Protein AF-A0A3M1CZU2-F1 (afdb_monomer_lite)

Structure (mmCIF, N/CA/C/O backbone):
data_AF-A0A3M1CZU2-F1
#
_entry.id   AF-A0A3M1CZU2-F1
#
loop_
_atom_site.group_PDB
_atom_site.id
_atom_site.type_symbol
_atom_site.label_atom_id
_atom_site.label_alt_id
_atom_site.label_comp_id
_atom_site.label_asym_id
_atom_site.label_entity_id
_atom_site.label_seq_id
_atom_site.pdbx_PDB_ins_code
_atom_site.Cartn_x
_atom_site.Cartn_y
_atom_site.Cartn_z
_atom_site.occupancy
_atom_site.B_iso_or_equiv
_atom_site.auth_seq_id
_atom_site.auth_comp_id
_atom_site.auth_asym_id
_atom_site.auth_atom_id
_atom_site.pdbx_PDB_model_num
ATOM 1 N N . GLY A 1 1 ? -3.060 -14.986 39.810 1.00 35.81 1 GLY A N 1
ATOM 2 C CA . GLY A 1 1 ? -2.532 -15.570 38.567 1.00 35.81 1 GLY A CA 1
ATOM 3 C C . GLY A 1 1 ? -2.037 -14.428 37.724 1.00 35.81 1 GLY A C 1
ATOM 4 O O . GLY A 1 1 ? -2.837 -13.565 37.397 1.00 35.81 1 GLY A O 1
ATOM 5 N N . GLU A 1 2 ? -0.728 -14.355 37.516 1.00 35.50 2 GLU A N 1
ATOM 6 C CA . GLU A 1 2 ? -0.054 -13.259 36.818 1.00 35.50 2 GLU A CA 1
ATOM 7 C C . GLU A 1 2 ? -0.527 -13.183 35.362 1.00 35.50 2 GLU A C 1
ATOM 9 O O . GLU A 1 2 ? -0.324 -14.108 34.578 1.00 35.50 2 GLU A O 1
ATOM 14 N N . GLY A 1 3 ? -1.202 -12.086 35.016 1.00 39.72 3 GLY A N 1
ATOM 15 C CA . GLY A 1 3 ? -1.545 -11.765 33.639 1.00 39.72 3 GLY A CA 1
ATOM 16 C C . GLY A 1 3 ? -0.291 -11.280 32.926 1.00 39.72 3 GLY A C 1
ATOM 17 O O . GLY A 1 3 ? 0.195 -10.185 33.204 1.00 39.72 3 GLY A O 1
ATOM 18 N N . SER A 1 4 ? 0.241 -12.103 32.025 1.00 48.00 4 SER A N 1
ATOM 19 C CA . SER A 1 4 ? 1.224 -11.697 31.021 1.00 48.00 4 SER A CA 1
ATOM 20 C C . SER A 1 4 ? 0.801 -10.362 30.410 1.00 48.00 4 SER A C 1
ATOM 22 O O . SER A 1 4 ? -0.321 -10.252 29.922 1.00 48.00 4 SER A O 1
ATOM 24 N N . GLY A 1 5 ? 1.669 -9.350 30.486 1.00 46.22 5 GLY A N 1
ATOM 25 C CA . GLY A 1 5 ? 1.377 -7.974 30.086 1.00 46.22 5 GLY A CA 1
ATOM 26 C C . GLY A 1 5 ? 0.986 -7.844 28.614 1.00 46.22 5 GLY A C 1
ATOM 27 O O . GLY A 1 5 ? 1.822 -7.551 27.763 1.00 46.22 5 GLY A O 1
ATOM 28 N N . GLU A 1 6 ? -0.293 -8.036 28.309 1.00 58.66 6 GLU A N 1
ATOM 29 C CA . GLU A 1 6 ? -0.875 -7.704 27.017 1.00 58.66 6 GLU A CA 1
ATOM 30 C C . GLU A 1 6 ? -0.971 -6.184 26.903 1.00 58.66 6 GLU A C 1
ATOM 32 O O . GLU A 1 6 ? -1.828 -5.529 27.496 1.00 58.66 6 GLU A O 1
ATOM 37 N N . ILE A 1 7 ? -0.068 -5.596 26.120 1.00 73.19 7 ILE A N 1
ATOM 38 C CA . ILE A 1 7 ? -0.145 -4.178 25.785 1.00 73.19 7 ILE A CA 1
ATOM 39 C C . ILE A 1 7 ? -1.165 -4.023 24.654 1.00 73.19 7 ILE A C 1
ATOM 41 O O . ILE A 1 7 ? -0.820 -4.039 23.472 1.00 73.19 7 ILE A O 1
ATOM 45 N N . VAL A 1 8 ? -2.437 -3.865 25.017 1.00 80.81 8 VAL A N 1
ATOM 46 C CA . VAL A 1 8 ? -3.503 -3.565 24.054 1.00 80.81 8 VAL A CA 1
ATOM 47 C C . VAL A 1 8 ? -3.315 -2.139 23.536 1.00 80.81 8 VAL A C 1
ATOM 49 O O . VAL A 1 8 ? -3.371 -1.171 24.295 1.00 80.81 8 VAL A O 1
ATOM 52 N N . ARG A 1 9 ? -3.093 -1.993 22.226 1.00 84.69 9 ARG A N 1
ATOM 53 C CA . ARG A 1 9 ? -2.959 -0.689 21.558 1.00 84.69 9 ARG A CA 1
ATOM 54 C C . ARG A 1 9 ? -3.919 -0.582 20.386 1.00 84.69 9 ARG A C 1
ATOM 56 O O . ARG A 1 9 ? -4.166 -1.556 19.680 1.00 84.69 9 ARG A O 1
ATOM 63 N N . LYS A 1 10 ? -4.425 0.629 20.161 1.00 87.50 10 LYS A N 1
ATOM 64 C CA . LYS A 1 10 ? -5.186 0.970 18.958 1.00 87.50 10 LYS A CA 1
ATOM 65 C C . LYS A 1 10 ? -4.230 1.512 17.904 1.00 87.50 10 LYS A C 1
ATOM 67 O O . LYS A 1 10 ? -3.405 2.372 18.202 1.00 87.50 10 LYS A O 1
ATOM 72 N N . THR A 1 11 ? -4.354 1.017 16.682 1.00 87.31 11 THR A N 1
ATOM 73 C CA . THR A 1 11 ? -3.677 1.589 15.516 1.00 87.31 11 THR A CA 1
ATOM 74 C C . THR A 1 11 ? -4.581 2.637 14.872 1.00 87.31 11 THR A C 1
ATOM 76 O O . THR A 1 11 ? -5.805 2.540 14.964 1.00 87.31 11 THR A O 1
ATOM 79 N N . GLY A 1 12 ? -3.997 3.623 14.191 1.00 87.44 12 GLY A N 1
ATOM 80 C CA . GLY A 1 12 ? -4.762 4.488 13.287 1.00 87.44 12 GLY A CA 1
ATOM 81 C C . GLY A 1 12 ? -5.269 3.724 12.058 1.00 87.44 12 GLY A C 1
ATOM 82 O O . GLY A 1 12 ? -4.847 2.589 11.815 1.00 87.44 12 GLY A O 1
ATOM 83 N N . LEU A 1 13 ? -6.142 4.354 11.265 1.00 88.94 13 LEU A N 1
ATOM 84 C CA . LEU A 1 13 ? -6.558 3.822 9.964 1.00 88.94 13 LEU A CA 1
ATOM 85 C C . LEU A 1 13 ? -5.345 3.694 9.035 1.00 88.94 13 LEU A C 1
ATOM 87 O O . LEU A 1 13 ? -4.479 4.569 8.990 1.00 88.94 13 LEU A O 1
ATOM 91 N N . PHE A 1 14 ? -5.291 2.601 8.280 1.00 90.69 14 PHE A N 1
ATOM 92 C CA . PHE A 1 14 ? -4.234 2.348 7.307 1.00 90.69 14 PHE A CA 1
ATOM 93 C C . PHE A 1 14 ? -4.804 1.767 6.017 1.00 90.69 14 PHE A C 1
ATOM 95 O O . PHE A 1 14 ? -5.845 1.111 6.008 1.00 90.69 14 PHE A O 1
ATOM 102 N N . ALA A 1 15 ? -4.112 2.021 4.908 1.00 87.94 15 ALA A N 1
ATOM 103 C CA . ALA A 1 15 ? -4.523 1.561 3.592 1.00 87.94 15 ALA A CA 1
ATOM 104 C C . ALA A 1 15 ? -4.024 0.137 3.307 1.00 87.94 15 ALA A C 1
ATOM 106 O O . ALA A 1 15 ? -2.981 -0.300 3.792 1.00 87.94 15 ALA A O 1
ATOM 107 N N . ARG A 1 16 ? -4.737 -0.575 2.426 1.00 86.31 16 ARG A N 1
ATOM 108 C CA . ARG A 1 16 ? -4.307 -1.895 1.929 1.00 86.31 16 ARG A CA 1
ATOM 109 C C . ARG A 1 16 ? -3.007 -1.815 1.118 1.00 86.31 16 ARG A C 1
ATOM 111 O O . ARG A 1 16 ? -2.283 -2.798 0.999 1.00 86.31 16 ARG A O 1
ATOM 118 N N . ILE A 1 17 ? -2.736 -0.654 0.526 1.00 81.56 17 ILE A N 1
ATOM 119 C CA . ILE A 1 17 ? -1.557 -0.386 -0.299 1.00 81.56 17 ILE A CA 1
ATOM 120 C C . ILE A 1 17 ? -0.520 0.347 0.556 1.00 81.56 17 ILE A C 1
ATOM 122 O O . ILE A 1 17 ? -0.858 1.295 1.254 1.00 81.56 17 ILE A O 1
ATOM 126 N N . GLY A 1 18 ? 0.743 -0.078 0.472 1.00 78.75 18 GLY A N 1
ATOM 127 C CA . GLY A 1 18 ? 1.877 0.546 1.167 1.00 78.75 18 GLY A CA 1
ATOM 128 C C . GLY A 1 18 ? 2.414 -0.271 2.342 1.00 78.75 18 GLY A C 1
ATOM 129 O O . GLY A 1 18 ? 3.572 -0.106 2.703 1.00 78.75 18 GLY A O 1
ATOM 130 N N . GLY A 1 19 ? 1.616 -1.190 2.898 1.00 83.94 19 GLY A N 1
ATOM 131 C CA . GLY A 1 19 ? 2.082 -2.150 3.907 1.00 83.94 19 GLY A CA 1
ATOM 132 C C . GLY A 1 19 ? 2.424 -1.541 5.271 1.00 83.94 19 GLY A C 1
ATOM 133 O O . GLY A 1 19 ? 2.907 -2.260 6.137 1.00 83.94 19 GLY A O 1
ATOM 134 N N . TYR A 1 20 ? 2.197 -0.241 5.470 1.00 88.56 20 TYR A N 1
ATOM 135 C CA . TYR A 1 20 ? 2.518 0.472 6.703 1.00 88.56 20 TYR A CA 1
ATOM 136 C C . TYR A 1 20 ? 1.330 0.488 7.664 1.00 88.56 20 TYR A C 1
ATOM 138 O O . TYR A 1 20 ? 0.223 0.868 7.280 1.00 88.56 20 TYR A O 1
ATOM 146 N N . VAL A 1 21 ? 1.583 0.130 8.921 1.00 89.31 21 VAL A N 1
ATOM 147 C CA . VAL A 1 21 ? 0.610 0.170 10.013 1.00 89.31 21 VAL A CA 1
ATOM 148 C C . VAL A 1 21 ? 1.104 1.120 11.108 1.00 89.31 21 VAL A C 1
ATOM 150 O O . VAL A 1 21 ? 2.178 0.894 11.678 1.00 89.31 21 VAL A O 1
ATOM 153 N N . PRO A 1 22 ? 0.341 2.182 11.434 1.00 88.50 22 PRO A N 1
ATOM 154 C CA . PRO A 1 22 ? 0.716 3.136 12.470 1.00 88.50 22 PRO A CA 1
ATOM 155 C C . PRO A 1 22 ? 1.030 2.450 13.804 1.00 88.50 22 PRO A C 1
ATOM 157 O O . PRO A 1 22 ? 0.226 1.674 14.319 1.00 88.50 22 PRO A O 1
ATOM 160 N N . GLY A 1 23 ? 2.208 2.737 14.359 1.00 86.25 23 GLY A N 1
ATOM 161 C CA . GLY A 1 23 ? 2.682 2.178 15.630 1.00 86.25 23 GLY A CA 1
ATOM 162 C C . GLY A 1 23 ? 3.303 0.776 15.553 1.00 86.25 23 GLY A C 1
ATOM 163 O O . GLY A 1 23 ? 3.981 0.388 16.499 1.00 86.25 23 GLY A O 1
ATOM 164 N N . LEU A 1 24 ? 3.125 0.043 14.446 1.00 86.19 24 LEU A N 1
ATOM 165 C CA . LEU A 1 24 ? 3.700 -1.297 14.233 1.00 86.19 24 LEU A CA 1
ATOM 166 C C . LEU A 1 24 ? 4.709 -1.351 13.074 1.00 86.19 24 LEU A C 1
ATOM 168 O O . LEU A 1 24 ? 5.454 -2.319 12.952 1.00 86.19 24 LEU A O 1
ATOM 172 N N . GLY A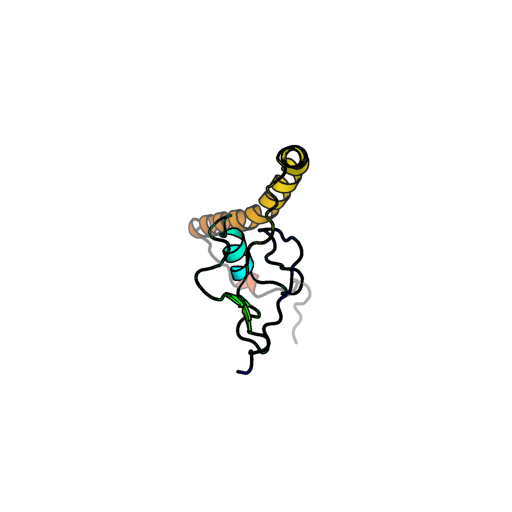 1 25 ? 4.764 -0.311 12.239 1.00 86.12 25 GLY A N 1
ATOM 173 C CA . GLY 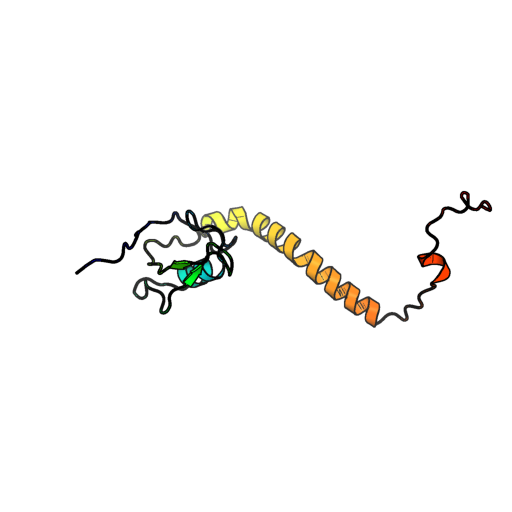A 1 25 ? 5.688 -0.235 11.110 1.00 86.12 25 GLY A CA 1
ATOM 174 C C . GLY A 1 25 ? 5.187 -0.993 9.882 1.00 86.12 25 GLY A C 1
ATOM 175 O O . GLY A 1 25 ? 3.984 -1.138 9.669 1.00 86.12 25 GLY A O 1
ATOM 176 N N . VAL A 1 26 ? 6.112 -1.426 9.024 1.00 87.56 26 VAL A N 1
ATOM 177 C CA . VAL A 1 26 ? 5.780 -2.076 7.747 1.00 87.56 26 VAL A CA 1
ATOM 178 C C . VAL A 1 26 ? 5.612 -3.585 7.942 1.00 87.56 26 VAL A C 1
ATOM 180 O O . VAL A 1 26 ? 6.549 -4.268 8.345 1.00 87.56 26 VAL A O 1
ATOM 183 N N . SER A 1 27 ? 4.429 -4.114 7.624 1.00 88.38 27 SER A N 1
ATOM 184 C CA . SER A 1 27 ? 4.146 -5.552 7.574 1.00 88.38 27 SER A CA 1
ATOM 185 C C . SER A 1 27 ? 3.043 -5.857 6.557 1.00 88.38 27 SER A C 1
ATOM 187 O O . SER A 1 27 ? 1.866 -5.565 6.776 1.00 88.38 27 SER A O 1
ATOM 189 N N . GLU A 1 28 ? 3.408 -6.483 5.433 1.00 88.31 28 GLU A N 1
ATOM 190 C CA . GLU A 1 28 ? 2.427 -6.899 4.421 1.00 88.31 28 GLU A CA 1
ATOM 191 C C . GLU A 1 28 ? 1.474 -7.980 4.938 1.00 88.31 28 GLU A C 1
ATOM 193 O O . GLU A 1 28 ? 0.288 -7.963 4.606 1.00 88.31 28 GLU A O 1
ATOM 198 N N . GLU A 1 29 ? 1.982 -8.923 5.731 1.00 88.12 29 GLU A N 1
ATOM 199 C CA . GLU A 1 29 ? 1.191 -10.030 6.268 1.00 88.12 29 GLU A CA 1
ATOM 200 C C . GLU A 1 29 ? 0.109 -9.516 7.221 1.00 88.12 29 GLU A C 1
ATOM 202 O O . GLU A 1 29 ? -1.057 -9.902 7.106 1.00 88.12 29 GLU A O 1
ATOM 207 N N . LEU A 1 30 ? 0.466 -8.562 8.088 1.00 89.94 30 LEU A N 1
ATOM 208 C CA . LEU A 1 30 ? -0.479 -7.938 9.007 1.00 89.94 30 LEU A CA 1
ATOM 209 C C . LEU A 1 30 ? -1.560 -7.163 8.265 1.00 89.94 30 LEU A C 1
ATOM 211 O O . LEU A 1 30 ? -2.741 -7.344 8.555 1.00 89.94 30 LEU A O 1
ATOM 215 N N . VAL A 1 31 ? -1.179 -6.356 7.271 1.00 90.56 31 VAL A N 1
ATOM 216 C CA . VAL A 1 31 ? -2.148 -5.619 6.451 1.00 90.56 31 VAL A CA 1
ATOM 217 C C . VAL A 1 31 ? -3.090 -6.586 5.732 1.00 90.56 31 VAL A C 1
ATOM 219 O O . VAL A 1 31 ? -4.305 -6.402 5.771 1.00 90.56 31 VAL A O 1
ATOM 222 N N . ARG A 1 32 ? -2.576 -7.654 5.112 1.00 88.75 32 ARG A N 1
ATOM 223 C CA . ARG A 1 32 ? -3.417 -8.650 4.424 1.00 88.75 32 ARG A CA 1
ATOM 224 C C . ARG A 1 32 ? -4.394 -9.331 5.374 1.00 88.75 32 ARG A C 1
ATOM 226 O O . ARG A 1 32 ? -5.575 -9.430 5.043 1.00 88.75 32 ARG A O 1
ATOM 233 N N . SER A 1 33 ? -3.911 -9.764 6.535 1.00 88.81 33 SER A N 1
ATOM 234 C CA . SER A 1 33 ? -4.738 -10.423 7.541 1.00 88.81 33 SER A CA 1
ATOM 235 C C . SER A 1 33 ? -5.823 -9.477 8.060 1.00 88.81 33 SER A C 1
ATOM 237 O O . SER A 1 33 ? -7.005 -9.802 7.965 1.00 88.81 33 SER A O 1
ATOM 239 N N . ALA A 1 34 ? -5.465 -8.251 8.455 1.00 89.44 34 ALA A N 1
ATOM 240 C CA . ALA A 1 34 ? -6.414 -7.249 8.941 1.00 89.44 34 ALA A CA 1
ATOM 241 C C . ALA A 1 34 ? -7.511 -6.908 7.914 1.00 89.44 34 ALA A C 1
ATOM 243 O O . ALA A 1 34 ? -8.685 -6.826 8.263 1.00 89.44 34 ALA A O 1
ATOM 244 N N . PHE A 1 35 ? -7.164 -6.775 6.628 1.00 89.12 35 PHE A N 1
ATOM 245 C CA . PHE A 1 35 ? -8.144 -6.499 5.568 1.00 89.12 35 PHE A CA 1
ATOM 246 C C . PHE A 1 35 ? -9.016 -7.705 5.179 1.00 89.12 35 PHE A C 1
ATOM 248 O O . PHE A 1 35 ? -10.028 -7.514 4.490 1.00 89.12 35 PHE A O 1
ATOM 255 N N . SER A 1 36 ? -8.635 -8.921 5.585 1.00 87.56 36 SER A N 1
ATOM 256 C CA . SER A 1 36 ? -9.434 -10.140 5.400 1.00 87.56 36 SER A CA 1
ATOM 257 C C . SER A 1 36 ? -10.535 -10.302 6.456 1.00 87.56 36 SER A C 1
ATOM 259 O O . SER A 1 36 ? -11.519 -11.000 6.203 1.00 87.56 36 SER A O 1
ATOM 261 N N . LEU A 1 37 ? -10.401 -9.612 7.596 1.00 87.69 37 LEU A N 1
ATOM 262 C CA . LEU A 1 37 ? -11.384 -9.608 8.676 1.00 87.69 37 LEU A CA 1
ATOM 263 C C . LEU A 1 37 ? -12.690 -8.937 8.233 1.00 87.69 37 LEU A C 1
ATOM 265 O O . LEU A 1 37 ? -12.707 -7.999 7.422 1.00 87.69 37 LEU A O 1
ATOM 269 N N . LYS A 1 38 ? -13.800 -9.427 8.783 1.00 82.50 38 LYS A N 1
ATOM 270 C CA . LYS A 1 38 ? -15.157 -8.941 8.505 1.00 82.50 38 LYS A CA 1
ATOM 271 C C . LYS A 1 38 ? -15.902 -8.691 9.816 1.00 82.50 38 LYS A C 1
ATOM 273 O O . LYS A 1 38 ? -15.577 -9.332 10.813 1.00 82.50 38 LYS A O 1
ATOM 278 N N . PRO A 1 39 ? -16.934 -7.832 9.824 1.00 73.25 39 PRO A N 1
ATOM 279 C CA . PRO A 1 39 ? -17.864 -7.764 10.948 1.00 73.25 39 PRO A CA 1
ATOM 280 C C . PRO A 1 39 ? -18.442 -9.167 11.215 1.00 73.25 39 PRO A C 1
ATOM 282 O O . PRO A 1 39 ? -19.040 -9.759 10.319 1.00 73.25 39 PRO A O 1
ATOM 285 N N . GLY A 1 40 ? -18.177 -9.737 12.396 1.00 75.00 40 GLY A N 1
ATOM 286 C CA . GLY A 1 40 ? -18.547 -11.114 12.772 1.00 75.00 40 GLY A CA 1
ATOM 287 C C . GLY A 1 40 ? -17.417 -12.157 12.693 1.00 75.00 40 GLY A C 1
ATOM 288 O O . GLY A 1 40 ? -17.525 -13.209 13.314 1.00 75.00 40 GLY A O 1
ATOM 289 N N . LYS A 1 41 ? -16.316 -11.860 11.990 1.00 80.25 41 LYS A N 1
ATOM 290 C CA . LYS A 1 41 ? -15.031 -12.579 12.078 1.00 80.25 41 LYS A CA 1
ATOM 291 C C . LYS A 1 41 ? -13.918 -11.542 12.216 1.00 80.25 41 LYS A C 1
ATOM 293 O O . LYS A 1 41 ? -13.181 -11.243 11.273 1.00 80.25 41 LYS A O 1
ATOM 298 N N . ASP A 1 42 ? -13.906 -10.917 13.384 1.00 83.56 42 ASP A N 1
ATOM 299 C CA . ASP A 1 42 ? -13.102 -9.756 13.755 1.00 83.56 42 ASP A CA 1
ATOM 300 C C . ASP A 1 42 ? -11.737 -10.128 14.345 1.00 83.56 42 ASP A C 1
ATOM 302 O O . ASP A 1 42 ? -10.928 -9.230 14.570 1.00 83.56 42 ASP A O 1
ATOM 306 N N . LEU A 1 43 ? -11.462 -11.421 14.547 1.00 85.56 43 LEU A N 1
ATOM 307 C CA . LEU A 1 43 ? -10.159 -11.949 14.945 1.00 85.56 43 LEU A CA 1
ATOM 308 C C . LEU A 1 43 ? -9.575 -12.877 13.862 1.00 85.56 43 LEU A C 1
ATOM 310 O O . LEU A 1 43 ? -10.313 -13.648 13.240 1.00 85.56 43 LEU A O 1
ATOM 314 N N . PRO A 1 44 ? -8.252 -12.830 13.633 1.00 82.62 44 PRO A N 1
ATOM 315 C CA . PRO A 1 44 ? -7.560 -13.764 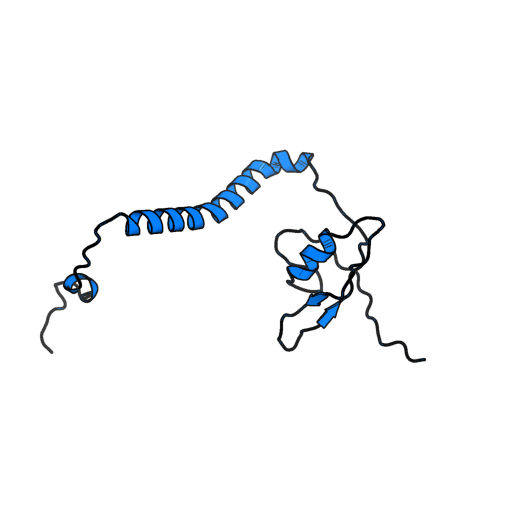12.762 1.00 82.62 44 PRO A CA 1
ATOM 316 C C . PRO A 1 44 ? -7.435 -15.139 13.426 1.00 82.62 44 PRO A C 1
ATOM 318 O O . PRO A 1 44 ? -7.297 -15.249 14.641 1.00 82.62 44 PRO A O 1
ATOM 321 N N . ASP A 1 45 ? -7.404 -16.193 12.609 1.00 81.19 45 ASP A N 1
ATOM 322 C CA . ASP A 1 45 ? -7.299 -17.577 13.096 1.00 81.19 45 ASP A CA 1
ATOM 323 C C . ASP A 1 45 ? -5.911 -17.895 13.693 1.00 81.19 45 ASP A C 1
ATOM 325 O O . ASP A 1 45 ? -5.738 -18.900 14.381 1.00 81.19 45 ASP A O 1
ATOM 329 N N . LYS A 1 46 ? -4.896 -17.071 13.392 1.00 86.12 46 LYS A N 1
ATOM 330 C CA . LYS A 1 46 ? -3.506 -17.256 13.827 1.00 86.12 46 LYS A CA 1
ATOM 331 C C . LYS A 1 46 ? -2.850 -15.916 14.189 1.00 86.12 46 LYS A C 1
ATOM 333 O O . LYS A 1 46 ? -3.154 -14.911 13.538 1.00 86.12 46 LYS A O 1
ATOM 338 N N . PRO A 1 47 ? -1.919 -15.897 15.163 1.00 86.56 47 PRO A N 1
ATOM 339 C CA . PRO A 1 47 ? -1.059 -14.744 15.414 1.00 86.56 47 PRO A CA 1
ATOM 340 C C . PRO A 1 47 ? -0.208 -14.402 14.190 1.00 86.56 47 PRO A C 1
ATOM 342 O O . PRO A 1 47 ? 0.228 -15.291 13.460 1.00 86.56 47 PRO A O 1
ATOM 345 N N . ILE A 1 48 ? 0.054 -13.113 13.989 1.00 89.38 48 ILE A N 1
ATOM 346 C CA . ILE A 1 48 ? 0.812 -12.601 12.844 1.00 89.38 48 ILE A CA 1
ATOM 347 C C . ILE A 1 48 ? 2.198 -12.178 13.315 1.00 89.38 48 ILE A C 1
ATOM 349 O O . ILE A 1 48 ? 2.319 -11.480 14.324 1.00 89.38 48 ILE A O 1
ATOM 353 N N . LYS A 1 49 ? 3.239 -12.563 12.574 1.00 88.06 49 LYS A N 1
ATOM 354 C CA . LYS A 1 49 ? 4.610 -12.135 12.852 1.00 88.06 49 LYS A CA 1
ATOM 355 C C . LYS A 1 49 ? 4.858 -10.736 12.274 1.00 88.06 49 LYS A C 1
ATOM 357 O O . LYS A 1 49 ? 4.537 -10.451 11.122 1.00 88.06 49 LYS A O 1
ATOM 362 N N . ILE A 1 50 ? 5.449 -9.853 13.067 1.00 87.12 50 ILE A N 1
ATOM 363 C CA . ILE A 1 50 ? 5.903 -8.515 12.662 1.00 87.12 50 ILE A CA 1
ATOM 364 C C . ILE A 1 50 ? 7.399 -8.375 12.944 1.00 87.12 50 ILE A C 1
ATOM 366 O O . ILE A 1 50 ? 7.925 -9.101 13.779 1.00 87.12 50 ILE A O 1
ATOM 370 N N . GLY A 1 51 ? 8.093 -7.467 12.250 1.00 81.44 51 GLY A N 1
ATOM 371 C CA . GLY A 1 51 ? 9.527 -7.214 12.475 1.00 81.44 51 GLY A CA 1
ATOM 372 C C . GLY A 1 51 ? 10.498 -8.191 11.790 1.00 81.44 51 GLY A C 1
ATOM 373 O O . GLY A 1 51 ? 11.703 -8.104 12.012 1.00 81.44 51 GLY A O 1
ATOM 374 N N . GLY A 1 52 ? 10.006 -9.092 10.930 1.00 80.12 52 GLY A N 1
ATOM 375 C CA . GLY A 1 52 ? 10.841 -10.047 10.188 1.00 80.12 52 GLY A CA 1
ATOM 376 C C . GLY A 1 52 ? 11.505 -11.091 11.094 1.00 80.12 52 GLY A C 1
ATOM 377 O O . GLY A 1 52 ? 10.907 -11.528 12.072 1.00 80.12 52 GLY A O 1
ATOM 378 N N . ASP A 1 53 ? 12.733 -11.499 10.764 1.00 80.69 53 ASP A N 1
ATOM 379 C CA . ASP A 1 53 ? 13.519 -12.493 11.524 1.00 80.69 53 ASP A CA 1
ATOM 380 C C . ASP A 1 53 ? 14.615 -11.865 12.409 1.00 80.69 53 ASP A C 1
ATOM 382 O O . ASP A 1 53 ? 15.460 -12.568 12.955 1.00 80.69 53 ASP A O 1
ATOM 386 N N . GLY A 1 54 ? 14.621 -10.535 12.538 1.00 77.69 54 GLY A N 1
ATOM 387 C CA . GLY A 1 54 ? 15.635 -9.791 13.286 1.00 77.69 54 GLY A CA 1
ATOM 388 C C . GLY A 1 54 ? 15.300 -9.562 14.769 1.00 77.69 54 GLY A C 1
ATOM 389 O O . GLY A 1 54 ? 14.217 -9.927 15.238 1.00 77.69 54 GLY A O 1
ATOM 390 N N . PRO A 1 55 ? 16.208 -8.906 15.519 1.00 65.69 55 PRO A N 1
ATOM 391 C CA . PRO A 1 55 ? 15.947 -8.434 16.879 1.00 65.69 55 PRO A CA 1
ATOM 392 C C . PRO A 1 55 ? 14.860 -7.348 16.833 1.00 65.69 55 PRO A C 1
ATOM 394 O O . PRO A 1 55 ? 15.117 -6.201 16.481 1.00 65.69 55 PRO A O 1
ATOM 397 N N . GLY A 1 56 ? 13.617 -7.745 17.101 1.00 71.62 56 GLY A N 1
ATOM 398 C CA . GLY A 1 56 ? 12.414 -6.941 16.847 1.00 71.62 56 GLY A CA 1
ATOM 399 C C . GLY A 1 56 ? 11.243 -7.758 16.296 1.00 71.62 56 GLY A C 1
ATOM 400 O O . GLY A 1 56 ? 10.135 -7.234 16.186 1.00 71.62 56 GLY A O 1
ATOM 401 N N . ALA A 1 57 ? 11.473 -9.038 15.982 1.00 81.19 57 ALA A N 1
ATOM 402 C CA . ALA A 1 57 ? 10.417 -9.982 15.666 1.00 81.19 57 ALA A CA 1
ATOM 403 C C . ALA A 1 57 ? 9.443 -10.133 16.846 1.00 81.19 57 ALA A C 1
ATOM 405 O O . ALA A 1 57 ? 9.852 -10.455 17.962 1.00 81.19 57 ALA A O 1
ATOM 406 N N . ALA A 1 58 ? 8.153 -9.941 16.594 1.00 85.12 58 ALA A N 1
ATOM 407 C CA . ALA A 1 58 ? 7.099 -10.136 17.582 1.00 85.12 58 ALA A CA 1
ATOM 408 C C . ALA A 1 58 ? 5.877 -10.797 16.944 1.00 85.12 58 ALA A C 1
ATOM 410 O O . ALA A 1 58 ? 5.670 -10.703 15.734 1.00 85.12 58 ALA A O 1
ATOM 411 N N . TYR A 1 59 ? 5.055 -11.447 17.763 1.00 88.19 59 TYR A N 1
ATOM 412 C CA . TYR A 1 59 ? 3.749 -11.945 17.346 1.00 88.19 59 TYR A CA 1
ATOM 413 C C . TYR A 1 59 ? 2.663 -11.029 17.887 1.00 88.19 59 TYR A C 1
ATOM 415 O O . TYR A 1 59 ? 2.687 -10.656 19.058 1.00 88.19 59 TYR A O 1
ATOM 423 N N . VAL A 1 60 ? 1.709 -10.672 17.032 1.00 87.81 60 VAL A N 1
ATOM 424 C CA . VAL A 1 60 ? 0.572 -9.829 17.399 1.00 87.81 60 VAL A CA 1
ATOM 425 C C . VAL A 1 60 ? -0.739 -10.474 16.973 1.00 87.81 60 VAL A C 1
ATOM 427 O O . VAL A 1 60 ? -0.827 -11.128 15.931 1.00 87.81 60 VAL A O 1
ATOM 430 N N . VAL A 1 61 ? -1.772 -10.257 17.781 1.00 87.88 61 VAL A N 1
ATOM 431 C CA . VAL A 1 61 ? -3.163 -10.545 17.430 1.00 87.88 61 VAL A CA 1
ATOM 432 C C . VAL A 1 61 ? -3.846 -9.208 17.184 1.00 87.88 61 VAL A C 1
ATOM 434 O O . VAL A 1 61 ? -3.730 -8.284 17.986 1.00 87.88 61 VAL A O 1
ATOM 437 N N . VAL A 1 62 ? -4.528 -9.087 16.049 1.00 88.25 62 VAL A N 1
ATOM 438 C CA . VAL A 1 62 ? -5.250 -7.868 15.675 1.00 88.25 62 VAL A CA 1
ATOM 439 C C . VAL A 1 62 ? -6.747 -8.120 15.752 1.00 88.25 62 VAL A C 1
ATOM 441 O O . VAL A 1 62 ? -7.208 -9.201 15.404 1.00 88.25 62 VAL A O 1
ATOM 444 N N . LYS A 1 63 ? -7.507 -7.119 16.189 1.00 87.88 63 LYS A N 1
ATOM 445 C CA . LYS A 1 63 ? -8.969 -7.148 16.175 1.00 87.88 63 LYS A CA 1
ATOM 446 C C . LYS A 1 63 ? -9.485 -6.041 15.267 1.00 87.88 63 LYS A C 1
ATOM 448 O O . LYS A 1 63 ? -9.028 -4.903 15.378 1.00 87.88 63 LYS A O 1
ATOM 453 N N . LEU A 1 64 ? -10.427 -6.354 14.381 1.00 89.12 64 LEU A N 1
ATOM 454 C CA . LEU A 1 64 ? -11.073 -5.342 13.548 1.00 89.12 64 LEU A CA 1
ATOM 455 C C . LEU A 1 64 ? -11.950 -4.436 14.427 1.00 89.12 64 LEU A C 1
ATOM 457 O O . LEU A 1 64 ? -12.937 -4.896 14.994 1.00 89.12 64 LEU A O 1
ATOM 461 N N . LEU A 1 65 ? -11.585 -3.156 14.536 1.00 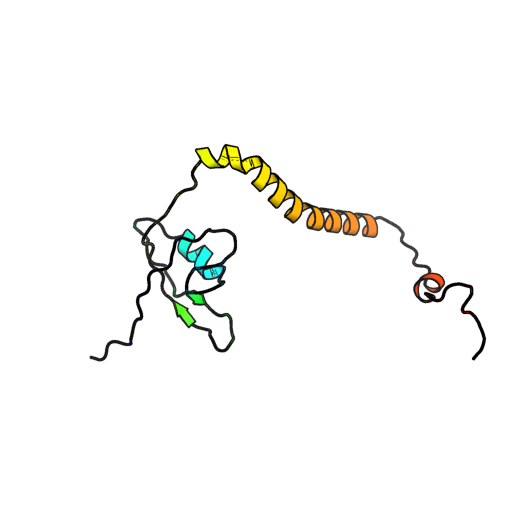88.38 65 LEU A N 1
ATOM 462 C CA . LEU A 1 65 ? -12.360 -2.151 15.278 1.00 88.38 65 LEU A CA 1
ATOM 463 C C . LEU A 1 65 ? -13.243 -1.316 14.354 1.00 88.38 65 LEU A C 1
ATOM 465 O O . LEU A 1 65 ? -14.425 -1.130 14.617 1.00 88.38 65 LEU A O 1
ATOM 469 N N . GLU A 1 66 ? -12.653 -0.820 13.273 1.00 87.19 66 GLU A N 1
ATOM 470 C CA . GLU A 1 66 ? -13.299 0.067 12.316 1.00 87.19 66 GLU A CA 1
ATOM 471 C C . GLU A 1 66 ? -12.849 -0.313 10.908 1.00 87.19 66 GLU A C 1
ATOM 473 O O . GLU A 1 66 ? -11.706 -0.726 10.688 1.00 87.19 66 GLU A O 1
ATOM 478 N N . ARG A 1 67 ? -13.761 -0.180 9.946 1.00 86.12 67 ARG A N 1
ATOM 479 C CA . ARG A 1 67 ? -13.482 -0.365 8.528 1.00 86.12 67 ARG A CA 1
ATOM 480 C C . ARG A 1 67 ? -14.076 0.804 7.763 1.00 86.12 67 ARG A C 1
ATOM 482 O O . ARG A 1 67 ? -15.282 1.012 7.805 1.00 86.12 67 ARG A O 1
ATOM 489 N N . GLN A 1 68 ? -13.224 1.515 7.037 1.00 87.69 68 GLN A N 1
ATOM 490 C CA . GLN A 1 68 ? -13.644 2.553 6.109 1.00 87.69 68 GLN A CA 1
ATOM 491 C C . GLN A 1 68 ? -13.603 1.992 4.690 1.00 87.69 68 GLN A C 1
ATOM 493 O O . GLN A 1 68 ? -12.543 1.582 4.205 1.00 87.69 68 GLN A O 1
ATOM 498 N N . ASP A 1 69 ? -14.759 1.949 4.036 1.00 83.25 69 ASP A N 1
ATOM 499 C CA . ASP A 1 69 ? -14.833 1.572 2.630 1.00 83.25 69 ASP A CA 1
ATOM 500 C C . ASP A 1 69 ? -14.392 2.730 1.727 1.00 83.25 69 ASP A C 1
ATOM 502 O O . ASP A 1 69 ? -14.369 3.899 2.120 1.00 83.25 69 ASP A O 1
ATOM 506 N N . ALA A 1 70 ? -13.987 2.383 0.505 1.00 80.38 70 ALA A N 1
ATOM 507 C CA . ALA A 1 70 ? -13.556 3.370 -0.470 1.00 80.38 70 ALA A CA 1
ATOM 508 C C . ALA A 1 70 ? -14.732 4.268 -0.874 1.00 80.38 70 ALA A C 1
ATOM 510 O O . ALA A 1 70 ? -15.791 3.785 -1.275 1.00 80.38 70 ALA A O 1
ATOM 511 N N . ASP A 1 71 ? -14.516 5.578 -0.809 1.00 83.12 71 ASP A N 1
ATOM 512 C CA . ASP A 1 71 ? -15.480 6.565 -1.274 1.00 83.12 71 ASP A CA 1
ATOM 513 C C . ASP A 1 71 ? -15.451 6.635 -2.809 1.00 83.12 71 ASP A C 1
ATOM 515 O O . ASP A 1 71 ? -14.529 7.190 -3.417 1.00 83.12 71 ASP A O 1
ATOM 519 N N . MET A 1 72 ? -16.470 6.057 -3.445 1.00 82.12 72 MET A N 1
ATOM 520 C CA . MET A 1 72 ? -16.592 6.021 -4.905 1.00 82.12 72 MET A CA 1
ATOM 521 C C . MET A 1 72 ? -16.762 7.414 -5.531 1.00 82.12 72 MET A C 1
ATOM 523 O O . MET A 1 72 ? -16.437 7.587 -6.704 1.00 82.12 72 MET A O 1
ATOM 527 N N . SER A 1 73 ? -17.205 8.419 -4.768 1.00 82.88 73 SER A N 1
ATOM 528 C CA . SER A 1 73 ? -17.286 9.805 -5.246 1.00 82.88 73 SER A CA 1
ATOM 529 C C . SER A 1 73 ? -15.890 10.410 -5.437 1.00 82.88 73 SER A C 1
ATOM 531 O O . SER A 1 73 ? -15.605 11.055 -6.448 1.00 82.88 73 SER A O 1
ATOM 533 N N . LYS A 1 74 ? -14.966 10.117 -4.511 1.00 81.88 74 LYS A N 1
ATOM 534 C CA . LYS A 1 74 ? -13.549 10.505 -4.625 1.00 81.88 74 LYS A CA 1
ATOM 535 C C . LYS A 1 74 ? -12.806 9.691 -5.678 1.00 81.88 74 LYS A C 1
ATOM 537 O O . LYS A 1 74 ? -11.872 10.200 -6.294 1.00 81.88 74 LYS A O 1
ATOM 542 N N . PHE A 1 75 ? -13.234 8.451 -5.924 1.00 83.25 75 PHE A N 1
ATOM 543 C CA . PHE A 1 75 ? -12.612 7.600 -6.934 1.00 83.25 75 PHE A CA 1
ATOM 544 C C . PHE A 1 75 ? -12.618 8.246 -8.321 1.00 83.25 75 PHE A C 1
ATOM 546 O O . PHE A 1 75 ? -11.572 8.256 -8.960 1.00 83.25 75 PHE A O 1
ATOM 553 N N . GLU A 1 76 ? -13.734 8.817 -8.787 1.00 83.12 76 GLU A N 1
ATOM 554 C CA . GLU A 1 76 ? -13.764 9.442 -10.121 1.00 83.12 76 GLU A CA 1
ATOM 555 C C . GLU A 1 76 ? -12.806 10.639 -10.232 1.00 83.12 76 GLU A C 1
ATOM 557 O O . GLU A 1 76 ? -12.201 10.842 -11.283 1.00 83.12 76 GLU A O 1
ATOM 562 N N . GLN A 1 77 ? -12.576 11.369 -9.137 1.00 85.56 77 GLN A N 1
ATOM 563 C CA . GLN A 1 77 ? -11.605 12.467 -9.097 1.00 85.56 77 GLN A CA 1
ATOM 564 C C . GLN A 1 77 ? -10.153 11.957 -9.130 1.00 85.56 77 GLN A C 1
ATOM 566 O O . GLN A 1 77 ? -9.296 12.542 -9.792 1.00 85.56 77 GLN A O 1
ATOM 571 N N . GLU A 1 78 ? -9.862 10.846 -8.449 1.00 86.31 78 GLU A N 1
ATOM 572 C CA . GLU A 1 78 ? -8.503 10.294 -8.335 1.00 86.31 78 GLU A CA 1
ATOM 573 C C . GLU A 1 78 ? -8.142 9.265 -9.415 1.00 86.31 78 GLU A C 1
ATOM 575 O O . GLU A 1 78 ? -6.971 8.910 -9.575 1.00 86.31 78 GLU A O 1
ATOM 580 N N . LYS A 1 79 ? -9.121 8.792 -10.187 1.00 87.31 79 LYS A N 1
ATOM 581 C CA . LYS A 1 79 ? -8.996 7.725 -11.190 1.00 87.31 79 LYS A CA 1
ATOM 582 C C . LYS A 1 79 ? -7.828 7.923 -12.144 1.00 87.31 79 LYS A C 1
ATOM 584 O O . LYS A 1 79 ? -7.055 6.991 -12.372 1.00 87.31 79 LYS A O 1
ATOM 589 N N . GLU A 1 80 ? -7.662 9.132 -12.671 1.00 90.81 80 GLU A N 1
ATOM 590 C CA . GLU A 1 80 ? -6.567 9.447 -13.591 1.00 90.81 80 GLU A CA 1
ATOM 591 C C . GLU A 1 80 ? -5.196 9.409 -12.904 1.00 90.81 80 GLU A C 1
ATOM 593 O O . GLU A 1 80 ? -4.222 8.910 -13.476 1.00 90.81 80 GLU A O 1
ATOM 598 N N . ASN A 1 81 ? -5.106 9.851 -11.648 1.00 88.75 81 ASN A N 1
ATOM 599 C CA . ASN A 1 81 ? -3.869 9.768 -10.871 1.00 88.75 81 ASN A CA 1
ATOM 600 C C . ASN A 1 81 ? -3.525 8.314 -10.532 1.00 88.75 81 ASN A C 1
ATOM 602 O O . ASN A 1 81 ? -2.391 7.878 -10.758 1.00 88.75 81 ASN A O 1
ATOM 606 N N . LEU A 1 82 ? -4.515 7.528 -10.098 1.00 86.50 82 LEU A N 1
ATOM 607 C CA . LEU A 1 82 ? -4.369 6.091 -9.861 1.00 86.50 82 LEU A CA 1
ATOM 608 C C . LEU A 1 82 ? -3.919 5.365 -11.134 1.00 86.50 82 LEU A C 1
ATOM 610 O O . LEU A 1 82 ? -2.987 4.557 -11.100 1.00 86.50 82 LEU A O 1
ATOM 614 N N . ARG A 1 83 ? -4.514 5.697 -12.286 1.00 89.75 83 ARG A N 1
ATOM 615 C CA . ARG A 1 83 ? -4.125 5.151 -13.591 1.00 89.75 83 ARG A CA 1
ATOM 616 C C . ARG A 1 83 ? -2.667 5.470 -13.915 1.00 89.75 83 ARG A C 1
ATOM 618 O O . ARG A 1 83 ? -1.921 4.561 -14.283 1.00 89.75 83 ARG A O 1
ATOM 625 N N . LYS A 1 84 ? -2.237 6.726 -13.758 1.00 90.94 84 LYS A N 1
ATOM 626 C CA . LYS A 1 84 ? -0.845 7.147 -14.000 1.00 90.94 84 LYS A CA 1
ATOM 627 C C . LYS A 1 84 ? 0.138 6.402 -13.097 1.00 90.94 84 LYS A C 1
ATOM 629 O O . LYS A 1 84 ? 1.117 5.855 -13.604 1.00 90.94 84 LYS A O 1
ATOM 634 N N . MET A 1 85 ? -0.144 6.302 -11.797 1.00 87.00 85 MET A N 1
ATOM 635 C CA . MET A 1 85 ? 0.696 5.559 -10.847 1.00 87.00 85 MET A CA 1
ATOM 636 C C . MET A 1 85 ? 0.822 4.077 -11.224 1.00 87.00 85 MET A C 1
ATOM 638 O O . MET A 1 85 ? 1.924 3.524 -11.250 1.00 87.00 85 MET A O 1
ATOM 642 N N . LEU A 1 86 ? -0.293 3.429 -11.574 1.00 88.06 86 LEU A N 1
ATOM 643 C CA . LEU A 1 86 ? -0.294 2.026 -11.992 1.00 88.06 86 LEU A CA 1
ATOM 644 C C . LEU A 1 86 ? 0.470 1.814 -13.303 1.00 88.06 86 LEU A C 1
ATOM 646 O O . LEU A 1 86 ? 1.201 0.829 -13.433 1.00 88.06 86 LEU A O 1
ATOM 650 N N . LEU A 1 87 ? 0.336 2.731 -14.264 1.00 91.81 87 LEU A N 1
ATOM 651 C CA . LEU A 1 87 ? 1.084 2.685 -15.519 1.00 91.81 87 LEU A CA 1
ATOM 652 C C . LEU A 1 87 ? 2.588 2.834 -15.286 1.00 91.81 87 LEU A C 1
ATOM 654 O O . LEU A 1 87 ? 3.355 2.043 -15.835 1.00 91.81 87 LEU A O 1
ATOM 658 N 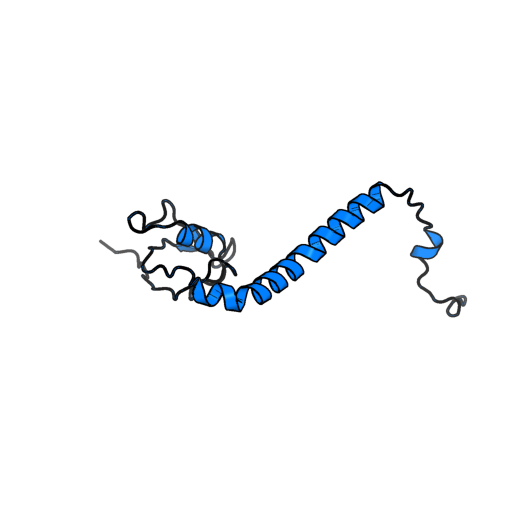N . LEU A 1 88 ? 3.012 3.788 -14.453 1.00 88.31 88 LEU A N 1
ATOM 659 C CA . LEU A 1 88 ? 4.422 3.969 -14.089 1.00 88.31 88 LEU A CA 1
ATOM 660 C C . LEU A 1 88 ? 5.009 2.705 -13.457 1.00 88.31 88 LEU A C 1
ATOM 662 O O . LEU A 1 88 ? 6.118 2.306 -13.800 1.00 88.31 88 LEU A O 1
ATOM 666 N N . ARG A 1 89 ? 4.241 2.018 -12.604 1.00 85.00 89 ARG A N 1
ATOM 667 C CA . ARG A 1 89 ? 4.677 0.764 -11.978 1.00 85.00 89 ARG A CA 1
ATOM 668 C C . ARG A 1 89 ? 4.741 -0.414 -12.960 1.00 85.00 89 ARG A C 1
ATOM 670 O 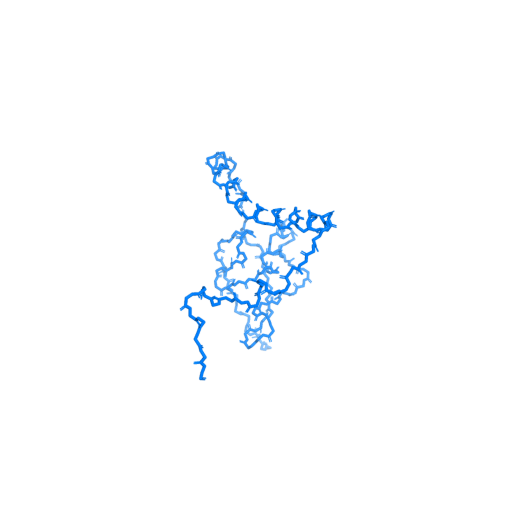O . ARG A 1 89 ? 5.625 -1.256 -12.841 1.00 85.00 89 ARG A O 1
ATOM 677 N N . ARG A 1 90 ? 3.805 -0.512 -13.913 1.00 88.75 90 ARG A N 1
ATOM 678 C CA . ARG A 1 90 ? 3.683 -1.673 -14.823 1.00 88.75 90 ARG A CA 1
ATOM 679 C C . ARG A 1 90 ? 4.556 -1.584 -16.078 1.00 88.75 90 ARG A C 1
ATOM 681 O O . ARG A 1 90 ? 5.019 -2.618 -16.557 1.00 88.75 90 ARG A O 1
ATOM 688 N N . ARG A 1 91 ? 4.785 -0.381 -16.618 1.00 91.00 91 ARG A N 1
ATOM 689 C CA . ARG A 1 91 ? 5.540 -0.170 -17.871 1.00 91.00 91 ARG A CA 1
ATOM 690 C C . ARG A 1 91 ? 6.951 -0.780 -17.853 1.00 91.00 91 ARG A C 1
ATOM 692 O O . ARG A 1 91 ? 7.265 -1.481 -18.812 1.00 91.00 91 ARG A O 1
ATOM 699 N N . PRO A 1 92 ? 7.780 -0.605 -16.802 1.00 90.44 92 PRO A N 1
ATOM 700 C CA . PRO A 1 92 ? 9.130 -1.171 -16.780 1.00 90.44 92 PRO A CA 1
ATOM 701 C C . PRO A 1 92 ? 9.126 -2.699 -16.849 1.00 90.44 92 PRO A C 1
ATOM 703 O O . PRO A 1 92 ? 9.894 -3.285 -17.608 1.00 90.44 92 PRO A O 1
ATOM 706 N N . ALA A 1 93 ? 8.218 -3.344 -16.109 1.00 88.62 93 ALA A N 1
ATOM 707 C CA . ALA A 1 93 ? 8.082 -4.796 -16.113 1.00 88.62 93 ALA A CA 1
ATOM 708 C C . ALA A 1 93 ? 7.726 -5.325 -17.510 1.00 88.62 93 ALA A C 1
ATOM 710 O O . ALA A 1 93 ? 8.331 -6.295 -17.966 1.00 88.62 93 ALA A O 1
ATOM 711 N N . GLN A 1 94 ? 6.803 -4.658 -18.217 1.00 90.44 94 GLN A N 1
ATOM 712 C CA . GLN A 1 94 ? 6.449 -5.079 -19.572 1.00 90.44 94 GLN A CA 1
ATOM 713 C C . GLN A 1 94 ? 7.528 -4.791 -20.609 1.00 90.44 94 GLN A C 1
ATOM 715 O O . GLN A 1 94 ? 7.786 -5.635 -21.463 1.00 90.44 94 GLN A O 1
ATOM 720 N N . LEU A 1 95 ? 8.206 -3.647 -20.511 1.00 91.88 95 LEU A N 1
ATOM 721 C CA . LEU A 1 95 ? 9.338 -3.343 -21.381 1.00 91.88 95 LEU A CA 1
ATOM 722 C C . LEU A 1 95 ? 10.430 -4.412 -21.247 1.00 91.88 95 LEU A C 1
ATOM 724 O O . LEU A 1 95 ? 10.930 -4.912 -22.250 1.00 91.88 95 LEU A O 1
ATOM 728 N N . MET A 1 96 ? 10.764 -4.809 -20.017 1.00 90.19 96 MET A N 1
ATOM 729 C CA . MET A 1 96 ? 11.764 -5.850 -19.766 1.00 90.19 96 MET A CA 1
ATOM 730 C C . MET A 1 96 ? 11.329 -7.218 -20.292 1.00 90.19 96 MET A C 1
ATOM 732 O O . MET A 1 96 ? 12.145 -7.938 -20.871 1.00 90.19 96 MET A O 1
ATOM 736 N N . ALA A 1 97 ? 10.054 -7.577 -20.125 1.00 91.75 97 ALA A N 1
ATOM 737 C CA . ALA A 1 97 ? 9.508 -8.817 -20.668 1.00 91.75 97 ALA A CA 1
ATOM 738 C C . ALA A 1 97 ? 9.596 -8.845 -22.203 1.00 91.75 97 ALA A C 1
ATOM 740 O O . ALA A 1 97 ? 10.102 -9.816 -22.771 1.00 91.75 97 ALA A O 1
ATOM 741 N N . TRP A 1 98 ? 9.192 -7.755 -22.857 1.00 91.50 98 TRP A N 1
ATOM 742 C CA . TRP A 1 98 ? 9.280 -7.604 -24.306 1.00 91.50 98 TRP A CA 1
ATOM 743 C C . TRP A 1 98 ? 10.733 -7.646 -24.806 1.00 91.50 98 TRP A C 1
ATOM 745 O O . TRP A 1 98 ? 11.056 -8.454 -25.674 1.00 91.50 98 TRP A O 1
ATOM 755 N N . LEU A 1 99 ? 11.649 -6.884 -24.195 1.00 91.81 99 LEU A N 1
ATOM 756 C CA . LEU A 1 99 ? 13.077 -6.899 -24.545 1.00 91.81 99 LEU A CA 1
ATOM 757 C C . LEU A 1 99 ? 13.698 -8.291 -24.393 1.00 91.81 99 LEU A C 1
ATOM 759 O O . LEU A 1 99 ? 14.503 -8.713 -25.223 1.00 91.81 99 LEU A O 1
ATOM 763 N N . LYS A 1 100 ? 13.334 -9.025 -23.336 1.00 90.62 100 LYS A N 1
ATOM 764 C CA . LYS A 1 100 ? 13.794 -10.402 -23.124 1.00 90.62 100 LYS A CA 1
ATOM 765 C C . LYS A 1 100 ? 13.311 -11.323 -24.241 1.00 90.62 100 LYS A C 1
ATOM 767 O O . LYS A 1 100 ? 14.067 -12.190 -24.675 1.00 90.62 100 LYS A O 1
ATOM 772 N N . GLN A 1 101 ? 12.075 -11.145 -24.697 1.00 90.44 101 GLN A N 1
ATOM 773 C CA . GLN A 1 101 ? 11.517 -11.923 -25.794 1.00 90.44 101 GLN A CA 1
ATOM 774 C C . GLN A 1 101 ? 12.205 -11.592 -27.123 1.00 90.44 101 GLN A C 1
ATOM 776 O O . GLN A 1 101 ? 12.620 -12.513 -27.822 1.00 90.44 101 GLN A O 1
ATOM 781 N N . GLU A 1 102 ? 12.409 -10.312 -27.442 1.00 89.19 102 GLU A N 1
ATOM 782 C CA . GLU A 1 102 ? 13.092 -9.927 -28.683 1.00 89.19 102 GLU A CA 1
ATOM 783 C C . GLU A 1 102 ? 14.548 -10.374 -28.719 1.00 89.19 102 GLU A C 1
ATOM 785 O O . GLU A 1 102 ? 15.004 -10.917 -29.722 1.00 89.19 102 GLU A O 1
ATOM 790 N N . ARG A 1 103 ? 15.274 -10.258 -27.601 1.00 85.88 103 ARG A N 1
ATOM 791 C CA . ARG A 1 103 ? 16.650 -10.766 -27.520 1.00 85.88 103 ARG A CA 1
ATOM 792 C C . ARG A 1 103 ? 16.748 -12.268 -27.767 1.00 85.88 103 ARG A C 1
ATOM 794 O O . ARG A 1 103 ? 17.740 -12.709 -28.328 1.00 85.88 103 ARG A O 1
ATOM 801 N N . LYS A 1 104 ? 15.744 -13.048 -27.353 1.00 85.31 104 LYS A N 1
ATOM 802 C CA . LYS A 1 104 ? 15.692 -14.491 -27.635 1.00 85.31 104 LYS A CA 1
ATOM 803 C C . LYS A 1 104 ? 15.422 -14.792 -29.109 1.00 85.31 104 LYS A C 1
ATOM 805 O O . LYS A 1 104 ? 15.880 -15.815 -29.600 1.00 85.31 104 LYS A O 1
ATOM 810 N N . ARG A 1 105 ? 14.649 -13.939 -29.786 1.00 84.69 105 ARG A N 1
ATOM 811 C CA . ARG A 1 105 ? 14.313 -14.093 -31.209 1.00 84.69 105 ARG A CA 1
ATOM 812 C C . ARG A 1 105 ? 15.433 -13.620 -32.133 1.00 84.69 105 ARG A C 1
ATOM 814 O O . ARG A 1 105 ? 15.572 -14.136 -33.237 1.00 84.69 105 ARG A O 1
ATOM 821 N N . ALA A 1 106 ? 16.229 -12.653 -31.693 1.00 82.56 106 ALA A N 1
ATOM 822 C CA . ALA A 1 106 ? 17.332 -12.117 -32.471 1.00 82.56 106 ALA A CA 1
ATOM 823 C C . ALA A 1 106 ? 18.553 -13.057 -32.465 1.00 82.56 106 ALA A C 1
ATOM 825 O O . ALA A 1 106 ? 18.974 -13.555 -31.421 1.00 82.56 106 ALA A O 1
ATOM 826 N N . LYS A 1 107 ? 19.195 -13.231 -33.628 1.00 71.00 107 LYS A N 1
ATOM 827 C CA . LYS A 1 107 ? 20.555 -13.787 -33.719 1.00 71.00 107 LYS A CA 1
ATOM 828 C C . LYS A 1 107 ? 21.556 -12.714 -33.287 1.00 71.00 107 LYS A C 1
ATOM 830 O O . LYS A 1 107 ? 22.042 -11.941 -34.106 1.00 71.00 107 LYS A O 1
ATOM 835 N N . ILE A 1 108 ? 21.816 -12.626 -31.986 1.00 73.12 108 ILE A N 1
ATOM 836 C CA . ILE A 1 108 ? 22.759 -11.653 -31.424 1.00 73.12 108 ILE A CA 1
ATOM 837 C C . ILE A 1 108 ? 24.171 -12.246 -31.459 1.00 73.12 108 ILE A C 1
ATOM 839 O O . ILE A 1 108 ? 24.507 -13.101 -30.642 1.00 73.12 108 ILE A O 1
ATOM 843 N N . THR A 1 109 ? 25.013 -11.758 -32.370 1.00 71.62 109 THR A N 1
ATOM 844 C CA . THR A 1 109 ? 26.455 -12.051 -32.376 1.00 71.62 109 THR A CA 1
ATOM 845 C C . THR A 1 109 ? 27.181 -10.953 -31.604 1.00 71.62 109 THR A C 1
ATOM 847 O O . THR A 1 109 ? 27.207 -9.795 -32.020 1.00 71.62 109 THR A O 1
ATOM 850 N N . ARG A 1 110 ? 27.743 -11.290 -30.441 1.00 64.56 110 ARG A N 1
ATOM 851 C CA . ARG A 1 110 ? 28.421 -10.333 -29.558 1.00 64.56 110 ARG A CA 1
ATOM 852 C C . ARG A 1 110 ? 29.885 -10.184 -29.985 1.00 64.56 110 ARG A C 1
ATOM 854 O O . ARG A 1 110 ? 30.654 -11.129 -29.848 1.00 64.56 110 ARG A O 1
ATOM 861 N N . ASN A 1 111 ? 30.284 -9.014 -30.489 1.00 69.50 111 ASN A N 1
ATOM 862 C CA . ASN A 1 111 ? 31.689 -8.755 -30.819 1.00 69.50 111 ASN A CA 1
ATOM 863 C C . ASN A 1 111 ? 32.443 -8.267 -29.572 1.00 69.50 111 ASN A C 1
ATOM 865 O O . ASN A 1 111 ? 32.342 -7.106 -29.176 1.00 69.50 111 ASN A O 1
ATOM 869 N N . GLN A 1 112 ? 33.174 -9.181 -28.935 1.00 67.31 112 GLN A N 1
ATOM 870 C CA . GLN A 1 112 ? 33.808 -8.959 -27.637 1.00 67.31 112 GLN A CA 1
ATOM 871 C C . GLN A 1 112 ? 34.884 -7.854 -27.653 1.00 67.31 112 GLN A C 1
ATOM 873 O O . GLN A 1 112 ? 35.059 -7.182 -26.635 1.00 67.31 112 GLN A O 1
ATOM 878 N N . ALA A 1 113 ? 35.537 -7.613 -28.799 1.00 67.12 113 ALA A N 1
ATOM 879 C CA . ALA A 1 113 ? 36.631 -6.645 -28.951 1.00 67.12 113 ALA A CA 1
ATOM 880 C C . ALA A 1 113 ? 36.198 -5.182 -28.726 1.00 67.12 113 ALA A C 1
ATOM 882 O O . ALA A 1 113 ? 36.995 -4.361 -28.277 1.00 67.12 113 ALA A O 1
ATOM 883 N N . TYR A 1 114 ? 34.926 -4.861 -28.984 1.00 63.44 114 TYR A N 1
ATOM 884 C CA . TYR A 1 114 ? 34.364 -3.517 -28.784 1.00 63.44 114 TYR A CA 1
ATOM 885 C C . TYR A 1 114 ? 33.727 -3.315 -27.404 1.00 63.44 114 TYR A C 1
ATOM 887 O O . TYR A 1 114 ? 33.394 -2.195 -27.037 1.00 63.44 114 TYR A O 1
ATOM 895 N N . ILE A 1 115 ? 33.536 -4.388 -26.632 1.00 68.38 115 ILE A N 1
ATOM 896 C CA . ILE A 1 115 ? 32.819 -4.352 -25.345 1.00 68.38 115 ILE A CA 1
ATOM 897 C C . ILE A 1 115 ? 33.791 -4.219 -24.168 1.00 68.38 115 ILE A C 1
ATOM 899 O O . ILE A 1 115 ? 33.415 -3.731 -23.108 1.00 68.38 115 ILE A O 1
ATOM 903 N N . THR A 1 116 ? 35.044 -4.637 -24.351 1.00 59.59 116 THR A N 1
ATOM 904 C CA . THR A 1 116 ? 36.101 -4.556 -23.328 1.00 59.59 116 THR A CA 1
ATOM 905 C C . THR A 1 116 ? 36.979 -3.311 -23.454 1.00 59.59 116 THR A C 1
ATOM 907 O O . THR A 1 116 ? 37.691 -2.986 -22.510 1.00 59.59 116 THR A O 1
ATOM 910 N N . ASN A 1 117 ? 36.919 -2.584 -24.574 1.00 58.69 117 ASN A N 1
ATOM 911 C CA . ASN A 1 117 ? 37.790 -1.438 -24.822 1.00 58.69 117 ASN A CA 1
ATOM 912 C C . ASN A 1 117 ? 37.025 -0.114 -24.673 1.00 58.69 117 ASN A C 1
ATOM 914 O O . ASN A 1 117 ? 36.541 0.456 -25.647 1.00 58.69 117 ASN A O 1
ATOM 918 N N . ILE A 1 118 ? 36.889 0.345 -23.426 1.00 61.44 118 ILE A N 1
ATOM 919 C CA . ILE A 1 118 ? 36.222 1.610 -23.065 1.00 61.44 118 ILE A CA 1
ATOM 920 C C . ILE A 1 118 ? 37.182 2.813 -23.148 1.00 61.44 118 ILE A C 1
ATOM 922 O O . ILE A 1 118 ? 36.783 3.938 -22.860 1.00 61.44 118 ILE A O 1
ATOM 926 N N . ALA A 1 119 ? 38.447 2.601 -23.528 1.00 59.16 119 ALA A N 1
ATOM 927 C CA . ALA A 1 119 ? 39.406 3.684 -23.697 1.00 59.16 119 ALA A CA 1
ATOM 928 C C . ALA A 1 119 ? 39.142 4.410 -25.032 1.00 59.16 119 ALA A C 1
ATOM 930 O O . ALA A 1 119 ? 39.215 3.776 -26.096 1.00 59.16 119 ALA A O 1
ATOM 931 N N . PRO A 1 120 ? 38.845 5.726 -25.010 1.00 58.97 120 PRO A N 1
ATOM 932 C CA . PRO A 1 120 ? 38.679 6.511 -26.223 1.00 58.97 120 PRO A CA 1
ATOM 933 C C . PRO A 1 120 ? 39.920 6.394 -27.122 1.00 58.97 120 PRO A C 1
ATOM 935 O O . PRO A 1 120 ? 41.034 6.287 -26.603 1.00 58.97 120 PRO A O 1
ATOM 938 N N . PRO A 1 121 ? 39.769 6.462 -28.459 1.00 60.53 121 PRO A N 1
ATOM 939 C CA . PRO A 1 121 ? 40.855 6.226 -29.416 1.00 60.53 121 PRO A CA 1
ATOM 940 C C . PRO A 1 121 ? 42.129 7.064 -29.197 1.00 60.53 121 PRO A C 1
ATOM 942 O O . PRO A 1 121 ? 43.186 6.661 -29.668 1.00 60.53 121 PRO A O 1
ATOM 945 N N . GLY A 1 122 ? 42.042 8.189 -28.473 1.00 60.66 122 GLY A N 1
ATOM 946 C CA . GLY A 1 122 ? 43.157 9.094 -28.162 1.00 60.66 122 GLY A CA 1
ATOM 947 C C . GLY A 1 122 ? 43.930 8.821 -26.861 1.00 60.66 122 GLY A C 1
ATOM 948 O O . GLY A 1 122 ? 44.931 9.486 -26.632 1.00 60.66 122 GLY A O 1
ATOM 949 N N . MET A 1 123 ? 43.521 7.862 -26.018 1.00 59.75 123 MET A N 1
ATOM 950 C CA . MET A 1 123 ? 44.291 7.426 -24.829 1.00 59.75 123 MET A CA 1
ATOM 951 C C . MET A 1 123 ? 45.038 6.106 -25.074 1.00 59.75 123 MET A C 1
ATOM 953 O O . MET A 1 123 ? 45.192 5.276 -24.180 1.00 59.75 123 MET A O 1
ATOM 957 N N . ARG A 1 124 ? 45.468 5.869 -26.315 1.00 61.59 124 ARG A N 1
ATOM 958 C CA . ARG A 1 124 ? 46.266 4.698 -26.690 1.00 61.59 124 ARG A CA 1
ATOM 959 C C . ARG A 1 124 ? 47.724 5.129 -26.832 1.00 61.59 124 ARG A C 1
ATOM 961 O O . ARG A 1 124 ? 48.167 5.442 -27.929 1.00 61.59 124 ARG A O 1
ATOM 968 N N . GLY A 1 125 ? 48.440 5.188 -25.714 1.00 54.59 125 GLY A N 1
ATOM 969 C CA . GLY A 1 125 ? 49.895 5.362 -25.667 1.00 54.59 125 GLY A CA 1
ATOM 970 C C . GLY A 1 125 ? 50.536 4.195 -24.909 1.00 54.59 125 GLY A C 1
ATOM 971 O O . GLY A 1 125 ? 49.871 3.635 -24.034 1.00 54.59 125 GLY A O 1
ATOM 972 N N . PRO A 1 126 ? 51.766 3.776 -25.256 1.00 57.81 126 PRO A N 1
ATOM 973 C CA . PRO A 1 126 ? 52.438 2.691 -24.552 1.00 57.81 126 PRO A CA 1
ATOM 974 C C . PRO A 1 126 ? 52.813 3.139 -23.131 1.00 57.81 126 PRO A C 1
ATOM 976 O O . PRO A 1 126 ? 53.198 4.292 -22.935 1.00 57.81 126 PRO A O 1
ATOM 979 N N . MET A 1 127 ? 52.662 2.229 -22.163 1.00 46.03 127 MET A N 1
ATOM 980 C CA . MET A 1 127 ? 53.353 2.312 -20.868 1.00 46.03 127 MET A CA 1
ATOM 981 C C . MET A 1 127 ? 54.864 2.273 -21.084 1.00 46.03 127 MET A C 1
ATOM 983 O O . MET A 1 127 ? 55.289 1.491 -21.968 1.00 46.03 127 MET A O 1
#

Sequence (127 aa):
GEGSGEIVRKTGLFARIGGYVPGLGVSEELVRSAFSLKPGKDLPDKPIKIGGDGPGAAYVVVKLLERQDADMSKFEQEKENLRKMLLLRRRPAQLMAWLKQERKRAKITRNQAYITNIAPPGMRGPM

Secondary structure (DSSP, 8-state):
---------PPPP--SSS-EETTTEE-HHHHHHHHH-BTTB-S-SS-EEESTTSTT-EEE-------PPP-HHHHHHHHHHHHHHHHHHHHHHHHHHHHHHHHHHS-----GGGTS--S-TT-----

Foldseek 3Di:
DDDDDDPDDDWDDDDLPPQQTHPQGHDNQVSVQCVVADVVRQWGPDWDWGDPPDPNTDTDIGGHDDDDDDDVVVCVVCVVVVVVVVCVVVVVVVVVVVVVVVVVVDPDDDDVVVVPDPDPPVPDDDD

pLDDT: mean 80.09, std 12.87, range [35.5, 91.88]

Radius of gyration: 26.12 Å; chains: 1; bounding box: 72×30×72 Å